Protein AF-A0AAU0L454-F1 (afdb_monomer_lite)

Secondary structure (DSSP, 8-state):
-------------------S---PPP--BSS-----STT-SSTTEEEE-SSS-SHHHHT---SSEEEEEETTTTEEEEE----SSSS-HHHHHHHHTTB-TT-SS-EEEEEEEETTEEEEE---TTGGGG--HHHHHHHHHHHHHTT-EEEEE----

Structure (mmCIF, N/CA/C/O backbone):
data_AF-A0AAU0L454-F1
#
_entry.id   AF-A0AAU0L454-F1
#
loop_
_atom_site.group_PDB
_atom_site.id
_atom_site.type_symbol
_atom_site.label_atom_id
_atom_site.label_alt_id
_atom_site.label_comp_id
_atom_site.label_asym_id
_atom_site.label_entity_id
_atom_site.label_seq_id
_atom_site.pdbx_PDB_ins_code
_atom_site.Cartn_x
_atom_site.Cartn_y
_atom_site.Cartn_z
_atom_site.occupancy
_atom_site.B_iso_or_equiv
_atom_site.auth_seq_id
_atom_site.auth_comp_id
_atom_site.auth_asym_id
_atom_site.auth_atom_id
_atom_site.pdbx_PDB_model_num
ATOM 1 N N . MET A 1 1 ? 1.062 -65.853 -25.143 1.00 35.12 1 MET A N 1
ATOM 2 C CA . MET A 1 1 ? 2.056 -64.849 -25.570 1.00 35.12 1 MET A CA 1
ATOM 3 C C . MET A 1 1 ? 1.274 -63.584 -25.930 1.00 35.12 1 MET A C 1
ATOM 5 O O . MET A 1 1 ? 0.415 -63.717 -26.783 1.00 35.12 1 MET A O 1
ATOM 9 N N . VAL A 1 2 ? 1.430 -62.498 -25.144 1.00 30.23 2 VAL A N 1
ATOM 10 C CA . VAL A 1 2 ? 1.709 -61.082 -25.546 1.00 30.23 2 VAL A CA 1
ATOM 11 C C . VAL A 1 2 ? 0.846 -60.592 -26.758 1.00 30.23 2 VAL A C 1
ATOM 13 O O . VAL A 1 2 ? 0.936 -61.205 -27.807 1.00 30.23 2 VAL A O 1
ATOM 16 N N . GLU A 1 3 ? -0.042 -59.575 -26.751 1.00 27.42 3 GLU A N 1
ATOM 17 C CA . GLU A 1 3 ? -0.045 -58.227 -26.133 1.00 27.42 3 GLU A CA 1
ATOM 18 C C . GLU A 1 3 ? -1.444 -57.580 -26.014 1.00 27.42 3 GLU A C 1
ATOM 20 O O . GLU A 1 3 ? -2.405 -57.929 -26.695 1.00 27.42 3 GLU A O 1
ATOM 25 N N . TYR A 1 4 ? -1.481 -56.579 -25.136 1.00 27.72 4 TYR A N 1
ATOM 26 C CA . TYR A 1 4 ? -2.529 -55.622 -24.782 1.00 27.72 4 TYR A CA 1
ATOM 27 C C . TYR A 1 4 ? -2.378 -54.319 -25.580 1.00 27.72 4 TYR A C 1
ATOM 29 O O . TYR A 1 4 ? -1.246 -53.878 -25.675 1.00 27.72 4 TYR A O 1
ATOM 37 N N . TYR A 1 5 ? -3.477 -53.665 -26.005 1.00 30.39 5 TYR A N 1
ATOM 38 C CA . TYR A 1 5 ? -3.691 -52.195 -25.945 1.00 30.39 5 TYR A CA 1
ATOM 39 C C . TYR A 1 5 ? -5.171 -51.829 -26.215 1.00 30.39 5 TYR A C 1
ATOM 41 O O . TYR A 1 5 ? -5.626 -51.958 -27.350 1.00 30.39 5 TYR A O 1
ATOM 49 N N . PRO A 1 6 ? -5.923 -51.277 -25.245 1.00 39.41 6 PRO A N 1
ATOM 50 C CA . PRO A 1 6 ? -7.075 -50.432 -25.523 1.00 39.41 6 PRO A CA 1
ATOM 51 C C . PRO A 1 6 ? -6.678 -48.948 -25.518 1.00 39.41 6 PRO A C 1
ATOM 53 O O . PRO A 1 6 ? -6.184 -48.398 -24.531 1.00 39.41 6 PRO A O 1
ATOM 56 N N . THR A 1 7 ? -6.928 -48.295 -26.648 1.00 35.03 7 THR A N 1
ATOM 57 C CA . THR A 1 7 ? -6.927 -46.844 -26.850 1.00 35.03 7 THR A CA 1
ATOM 58 C C . THR A 1 7 ? -8.232 -46.234 -26.331 1.00 35.03 7 THR A C 1
ATOM 60 O O . THR A 1 7 ? -9.311 -46.746 -26.609 1.00 35.03 7 THR A O 1
ATOM 63 N N . GLY A 1 8 ? -8.144 -45.075 -25.669 1.00 33.12 8 GLY A N 1
ATOM 64 C CA . GLY A 1 8 ? -9.233 -44.089 -25.712 1.00 33.12 8 GLY A CA 1
ATOM 65 C C . GLY A 1 8 ? -9.878 -43.680 -24.387 1.00 33.12 8 GLY A C 1
ATOM 66 O O . GLY A 1 8 ? -10.998 -44.063 -24.086 1.00 33.12 8 GLY A O 1
ATOM 67 N N . ALA A 1 9 ? -9.189 -42.790 -23.669 1.00 35.09 9 ALA A N 1
ATOM 68 C CA . ALA A 1 9 ? -9.746 -41.641 -22.943 1.00 35.09 9 ALA A CA 1
ATOM 69 C C . ALA A 1 9 ? -10.915 -41.859 -21.953 1.00 35.09 9 ALA A C 1
ATOM 71 O O . ALA A 1 9 ? -12.045 -41.432 -22.184 1.00 35.09 9 ALA A O 1
ATOM 72 N N . ALA A 1 10 ? -10.592 -42.321 -20.741 1.00 36.59 10 ALA A N 1
ATOM 73 C CA . ALA A 1 10 ? -11.358 -41.932 -19.559 1.00 36.59 10 ALA A CA 1
ATOM 74 C C . ALA A 1 10 ? -10.959 -40.501 -19.150 1.00 36.59 10 ALA A C 1
ATOM 76 O O . ALA A 1 10 ? -9.810 -40.245 -18.779 1.00 36.59 10 ALA A O 1
ATOM 77 N N . LYS A 1 11 ? -11.904 -39.553 -19.221 1.00 36.47 11 LYS A N 1
ATOM 78 C CA . LYS A 1 11 ? -11.758 -38.218 -18.621 1.00 36.47 11 LYS A CA 1
ATOM 79 C C . LYS A 1 11 ? -11.501 -38.394 -17.126 1.00 36.47 11 LYS A C 1
ATOM 81 O O . LYS A 1 11 ? -12.389 -38.786 -16.374 1.00 36.47 11 LYS A O 1
ATOM 86 N N . LYS A 1 12 ? -10.268 -38.124 -16.700 1.00 33.81 12 LYS A N 1
ATOM 87 C CA . LYS A 1 12 ? -9.866 -38.189 -15.298 1.00 33.81 12 LYS A CA 1
ATOM 88 C C . LYS A 1 12 ? -10.470 -36.983 -14.578 1.00 33.81 12 LYS A C 1
ATOM 90 O O . LYS A 1 12 ? -9.927 -35.883 -14.638 1.00 33.81 12 LYS A O 1
ATOM 95 N N . THR A 1 13 ? -11.610 -37.186 -13.924 1.00 31.27 13 THR A N 1
ATOM 96 C CA . THR A 1 13 ? -12.116 -36.265 -12.904 1.00 31.27 13 THR A CA 1
ATOM 97 C C . THR A 1 13 ? -11.096 -36.243 -11.776 1.00 31.27 13 THR A C 1
ATOM 99 O O . THR A 1 13 ? -11.019 -37.160 -10.959 1.00 31.27 13 THR A O 1
ATOM 102 N N . LEU A 1 14 ? -10.253 -35.217 -11.777 1.00 29.98 14 LEU A N 1
ATOM 103 C CA . LEU A 1 14 ? -9.262 -34.993 -10.741 1.00 29.98 14 LEU A CA 1
ATOM 104 C C . LEU A 1 14 ? -9.964 -34.320 -9.559 1.00 29.98 14 LEU A C 1
ATOM 106 O O . LEU A 1 14 ? -9.990 -33.099 -9.428 1.00 29.98 14 LEU A O 1
ATOM 110 N N . ILE A 1 15 ? -10.579 -35.142 -8.714 1.00 32.00 15 ILE A N 1
ATOM 111 C CA . ILE A 1 15 ? -10.960 -34.751 -7.359 1.00 32.00 15 ILE A CA 1
ATOM 112 C C . ILE A 1 15 ? -9.677 -34.514 -6.557 1.00 32.00 15 ILE A C 1
ATOM 114 O O . ILE A 1 15 ? -9.127 -35.422 -5.940 1.00 32.00 15 ILE A O 1
ATOM 118 N N . HIS A 1 16 ? -9.168 -33.283 -6.589 1.00 30.77 16 HIS A N 1
ATOM 119 C CA . HIS A 1 16 ? -8.149 -32.854 -5.639 1.00 30.77 16 HIS A CA 1
ATOM 120 C C . HIS A 1 16 ? -8.807 -32.606 -4.283 1.00 30.77 16 HIS A C 1
ATOM 122 O O . HIS A 1 16 ? -9.266 -31.508 -3.973 1.00 30.77 16 HIS A O 1
ATOM 128 N N . ILE A 1 17 ? -8.827 -33.653 -3.465 1.00 37.34 17 ILE A N 1
ATOM 129 C CA . ILE A 1 17 ? -8.884 -33.514 -2.014 1.00 37.34 17 ILE A CA 1
ATOM 130 C C . ILE A 1 17 ? -7.490 -33.026 -1.601 1.00 37.34 17 ILE A C 1
ATOM 132 O O . ILE A 1 17 ? -6.547 -33.812 -1.563 1.00 37.34 17 ILE A O 1
ATOM 136 N N . VAL A 1 18 ? -7.331 -31.721 -1.372 1.00 34.41 18 VAL A N 1
ATOM 137 C CA . VAL A 1 18 ? -6.091 -31.147 -0.824 1.00 34.41 18 VAL A CA 1
ATOM 138 C C . VAL A 1 18 ? -6.291 -30.749 0.635 1.00 34.41 18 VAL A C 1
ATOM 140 O O . VAL A 1 18 ? -7.092 -29.876 0.965 1.00 34.41 18 VAL A O 1
ATOM 143 N N . SER A 1 19 ? -5.540 -31.458 1.476 1.00 31.53 19 SER A N 1
ATOM 144 C CA . SER A 1 19 ? -5.281 -31.277 2.907 1.00 31.53 19 SER A CA 1
ATOM 145 C C . SER A 1 19 ? -4.785 -29.856 3.268 1.00 31.53 19 SER A C 1
ATOM 147 O O . SER A 1 19 ? -4.320 -29.132 2.388 1.00 31.53 19 SER A O 1
ATOM 149 N N . PRO A 1 20 ? -4.848 -29.432 4.550 1.00 39.31 20 PRO A N 1
ATOM 150 C CA . PRO A 1 20 ? -4.824 -28.020 4.967 1.00 39.31 20 PRO A CA 1
ATOM 151 C C . PRO A 1 20 ? -3.444 -27.321 4.988 1.00 39.31 20 PRO A C 1
ATOM 153 O O . PRO A 1 20 ? -3.277 -26.335 5.699 1.00 39.31 20 PRO A O 1
ATOM 156 N N . ASP A 1 21 ? -2.472 -27.751 4.185 1.00 32.88 21 ASP A N 1
ATOM 157 C CA . ASP A 1 21 ? -1.122 -27.165 4.141 1.00 32.88 21 ASP A CA 1
ATOM 158 C C . ASP A 1 21 ? -0.900 -26.452 2.795 1.00 32.88 21 ASP A C 1
ATOM 160 O O . ASP A 1 21 ? -0.260 -26.960 1.873 1.00 32.88 21 ASP A O 1
ATOM 164 N N . ALA A 1 22 ? -1.505 -25.273 2.632 1.00 35.56 22 ALA A N 1
ATOM 165 C CA . ALA A 1 22 ? -1.279 -24.428 1.460 1.00 35.56 22 ALA A CA 1
ATOM 166 C C . ALA A 1 22 ? 0.110 -23.773 1.549 1.00 35.56 22 ALA A C 1
ATOM 168 O O . ALA A 1 22 ? 0.250 -22.582 1.830 1.00 35.56 22 ALA A O 1
ATOM 169 N N . LYS A 1 23 ? 1.158 -24.563 1.317 1.00 46.44 23 LYS A N 1
ATOM 170 C CA . LYS A 1 23 ? 2.504 -24.059 1.056 1.00 46.44 23 LYS A CA 1
ATOM 171 C C . LYS A 1 23 ? 2.459 -23.398 -0.320 1.00 46.44 23 LYS A C 1
ATOM 173 O O . LYS A 1 23 ? 2.337 -24.091 -1.328 1.00 46.44 23 LYS A O 1
ATOM 178 N N . LEU A 1 24 ? 2.456 -22.063 -0.351 1.00 48.53 24 LEU A N 1
ATOM 179 C CA . LEU A 1 24 ? 2.456 -21.291 -1.595 1.00 48.53 24 LEU A CA 1
ATOM 180 C C . LEU A 1 24 ? 3.517 -21.8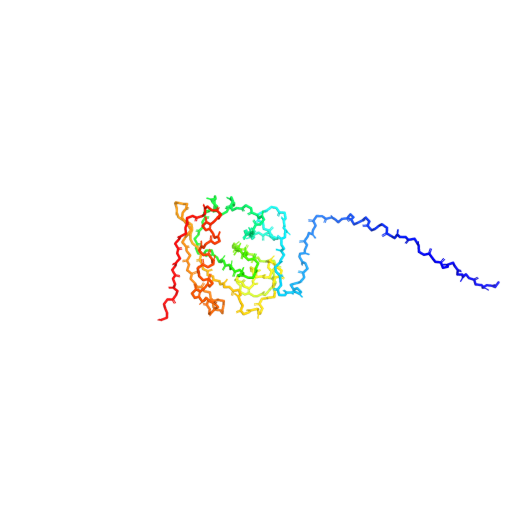50 -2.553 1.00 48.53 24 LEU A C 1
ATOM 182 O O . LEU A 1 24 ? 4.663 -22.072 -2.151 1.00 48.53 24 LEU A O 1
ATOM 186 N N . SER A 1 25 ? 3.143 -22.049 -3.817 1.00 48.88 25 SER A N 1
ATOM 187 C CA . SER A 1 25 ? 4.103 -22.318 -4.887 1.00 48.88 25 SER A CA 1
ATOM 188 C C . SER A 1 25 ? 5.175 -21.224 -4.902 1.00 48.88 25 SER A C 1
ATOM 190 O O . SER A 1 25 ? 4.883 -20.067 -4.589 1.00 48.88 25 SER A O 1
ATOM 192 N N . ALA A 1 26 ? 6.411 -21.572 -5.273 1.00 52.06 26 ALA A N 1
ATOM 193 C CA . ALA A 1 26 ? 7.455 -20.572 -5.487 1.00 52.06 26 ALA A CA 1
ATOM 194 C C . ALA A 1 26 ? 6.936 -19.467 -6.435 1.00 52.06 26 ALA A C 1
ATOM 196 O O . ALA A 1 26 ? 6.191 -19.789 -7.362 1.00 52.06 26 ALA A O 1
ATOM 197 N N . PRO A 1 27 ? 7.293 -18.188 -6.225 1.00 58.47 27 PRO A N 1
ATOM 198 C CA . PRO A 1 27 ? 6.836 -17.084 -7.066 1.00 58.47 27 PRO A CA 1
ATOM 199 C C . PRO A 1 27 ? 7.320 -17.295 -8.506 1.00 58.47 27 PRO A C 1
ATOM 201 O O . PRO A 1 27 ? 8.483 -17.069 -8.831 1.00 58.47 27 PRO A O 1
ATOM 204 N N . THR A 1 28 ? 6.429 -17.779 -9.365 1.00 54.03 28 THR A N 1
ATOM 205 C CA . THR A 1 28 ? 6.746 -18.212 -10.735 1.00 54.03 28 THR A CA 1
ATOM 206 C C . THR A 1 28 ? 6.376 -17.184 -11.803 1.00 54.03 28 THR A C 1
ATOM 208 O O . THR A 1 28 ? 6.608 -17.428 -12.983 1.00 54.03 28 THR A O 1
ATOM 211 N N . SER A 1 29 ? 5.818 -16.029 -11.424 1.00 60.31 29 SER A N 1
ATOM 212 C CA . SER A 1 29 ? 5.314 -15.032 -12.374 1.00 60.31 29 SER A CA 1
ATOM 213 C C . SER A 1 29 ? 5.475 -13.593 -11.892 1.00 60.31 29 SER A C 1
ATOM 215 O O . SER A 1 29 ? 5.547 -13.303 -10.702 1.00 60.31 29 SER A O 1
ATOM 217 N N . GLU A 1 30 ? 5.451 -12.664 -12.844 1.00 68.38 30 GLU A N 1
ATOM 218 C CA . GLU A 1 30 ? 5.381 -11.218 -12.604 1.00 68.38 30 GLU A CA 1
ATOM 219 C C . GLU A 1 30 ? 3.964 -10.742 -12.201 1.00 68.38 30 GLU A C 1
ATOM 221 O O . GLU A 1 30 ? 3.652 -9.556 -12.239 1.00 68.38 30 GLU A O 1
ATOM 226 N N . GLN A 1 31 ? 3.080 -11.680 -11.847 1.00 75.44 31 GLN A N 1
ATOM 227 C CA . GLN A 1 31 ? 1.678 -11.444 -11.511 1.00 75.44 31 GLN A CA 1
ATOM 228 C C . GLN A 1 31 ? 1.393 -11.867 -10.073 1.00 75.44 31 GLN A C 1
ATOM 230 O O . GLN A 1 31 ? 1.837 -12.929 -9.639 1.00 75.44 31 GLN A O 1
ATOM 235 N N . ALA A 1 32 ? 0.610 -11.051 -9.368 1.00 81.31 32 ALA A N 1
ATOM 236 C CA . ALA A 1 32 ? 0.148 -11.358 -8.024 1.00 81.31 32 ALA A CA 1
ATOM 237 C C . ALA A 1 32 ? -0.940 -12.443 -8.019 1.00 81.31 32 ALA A C 1
ATOM 239 O O . ALA A 1 32 ? -1.772 -12.528 -8.930 1.00 81.31 32 ALA A O 1
ATOM 240 N N . ILE A 1 33 ? -0.994 -13.210 -6.931 1.00 82.56 33 ILE A N 1
ATOM 241 C CA . ILE A 1 33 ? -2.135 -14.053 -6.580 1.00 82.56 33 ILE A CA 1
ATOM 242 C C . ILE A 1 33 ? -3.353 -13.143 -6.432 1.00 82.56 33 ILE A C 1
ATOM 244 O O . ILE A 1 33 ? -3.339 -12.192 -5.658 1.00 82.56 33 ILE A O 1
ATOM 248 N N . LYS A 1 34 ? -4.417 -13.420 -7.185 1.00 75.56 34 LYS A N 1
ATOM 249 C CA . LYS A 1 34 ? -5.608 -12.557 -7.190 1.00 75.56 34 LYS A CA 1
ATOM 250 C C . LYS A 1 34 ? -6.577 -12.865 -6.053 1.00 75.56 34 LYS A C 1
ATOM 252 O O . LYS A 1 34 ? -7.277 -11.973 -5.597 1.00 75.56 34 LYS A O 1
ATOM 257 N N . SER A 1 35 ? -6.578 -14.089 -5.534 1.00 80.56 35 SER A N 1
ATOM 258 C CA . SER A 1 35 ? -7.518 -14.483 -4.486 1.00 80.56 35 SER A CA 1
ATOM 259 C C . SER A 1 35 ? -6.853 -15.392 -3.455 1.00 80.56 35 SER A C 1
ATOM 261 O O . SER A 1 35 ? -6.094 -16.297 -3.796 1.00 80.56 35 SER A O 1
ATOM 263 N N . TRP A 1 36 ? -7.170 -15.162 -2.185 1.00 85.88 36 TRP A N 1
ATOM 264 C CA . TRP A 1 36 ? -6.754 -15.969 -1.038 1.00 85.88 36 TRP A CA 1
ATOM 265 C C . TRP A 1 36 ? -7.898 -16.039 -0.025 1.00 85.88 36 TRP A C 1
ATOM 267 O O . TRP A 1 36 ? -8.858 -15.268 -0.092 1.00 85.88 36 TRP A O 1
ATOM 277 N N . LYS A 1 37 ? -7.812 -16.975 0.921 1.00 80.19 37 LYS A N 1
ATOM 278 C CA . LYS A 1 37 ? -8.765 -17.068 2.033 1.00 80.19 37 LYS A CA 1
ATOM 279 C C . LYS A 1 37 ? -8.278 -16.224 3.212 1.00 80.19 37 LYS A C 1
ATOM 281 O O . LYS A 1 37 ? -7.091 -16.200 3.508 1.00 80.19 37 LYS A O 1
ATOM 286 N N . GLY A 1 38 ? -9.206 -15.581 3.920 1.00 84.75 38 GLY A N 1
ATOM 287 C CA . GLY A 1 38 ? -8.888 -14.778 5.103 1.00 84.75 38 GLY A CA 1
ATOM 288 C C . GLY A 1 38 ? -8.188 -13.456 4.771 1.00 84.75 38 GLY A C 1
ATOM 289 O O . GLY A 1 38 ? -8.429 -12.856 3.725 1.00 84.75 38 GLY A O 1
ATOM 290 N N . SER A 1 39 ? -7.345 -12.983 5.690 1.00 87.50 39 SER A N 1
ATOM 291 C CA . SER A 1 39 ? -6.739 -11.646 5.617 1.00 87.50 39 SER A CA 1
ATOM 292 C C . SER A 1 39 ? -5.559 -11.536 4.651 1.00 87.50 39 SER A C 1
ATOM 294 O O . SER A 1 39 ? -5.152 -10.420 4.348 1.00 87.50 39 SER A O 1
ATOM 296 N N . GLY A 1 40 ? -5.002 -12.647 4.168 1.00 90.25 40 GLY A N 1
ATOM 297 C CA . GLY A 1 40 ? -3.822 -12.640 3.309 1.00 90.25 40 GLY A CA 1
ATOM 298 C C . GLY A 1 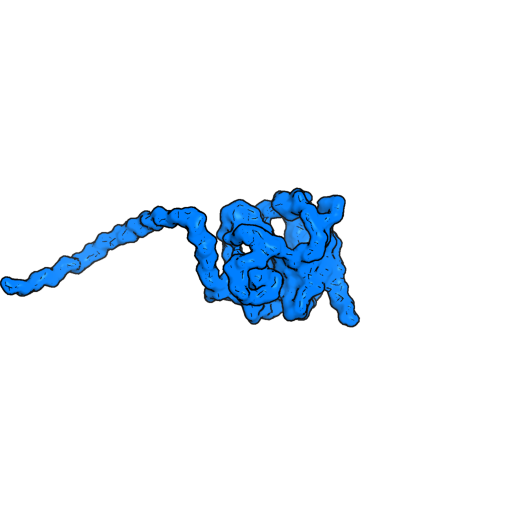40 ? -3.453 -14.030 2.785 1.00 90.25 40 GLY A C 1
ATOM 299 O O . GLY A 1 40 ? -4.025 -15.027 3.225 1.00 90.25 40 GLY A O 1
ATOM 300 N N . PRO A 1 41 ? -2.501 -14.104 1.841 1.00 88.94 41 PRO A N 1
ATOM 301 C CA . PRO A 1 41 ? -2.086 -15.355 1.204 1.00 88.94 41 PRO A CA 1
ATOM 302 C C . PRO A 1 41 ? -1.236 -16.259 2.107 1.00 88.94 41 PRO A C 1
ATOM 304 O O . PRO A 1 41 ? -1.177 -17.461 1.868 1.00 88.94 41 PRO A O 1
ATOM 307 N N . LEU A 1 42 ? -0.586 -15.702 3.135 1.00 90.50 42 LEU A N 1
ATOM 308 C CA . LEU A 1 42 ? 0.282 -16.426 4.064 1.00 90.50 42 LEU A CA 1
ATOM 309 C C . LEU A 1 42 ? 0.089 -15.947 5.505 1.00 90.50 42 LEU A C 1
ATOM 311 O O . LEU A 1 42 ? -0.303 -14.806 5.754 1.00 90.50 42 LEU A O 1
ATOM 315 N N . LEU A 1 43 ? 0.415 -16.820 6.463 1.00 88.69 43 LEU A N 1
ATOM 316 C CA . LEU A 1 43 ? 0.432 -16.475 7.884 1.00 88.69 43 LEU A CA 1
ATOM 317 C C . LEU A 1 43 ? 1.387 -15.303 8.144 1.00 88.69 43 LEU A C 1
ATOM 319 O O . LEU A 1 43 ? 2.505 -15.271 7.632 1.00 88.69 43 LEU A O 1
ATOM 323 N N . GLY A 1 44 ? 0.927 -14.342 8.947 1.00 90.31 44 GLY A N 1
ATOM 324 C CA . GLY A 1 44 ? 1.676 -13.121 9.260 1.00 90.31 44 GLY A CA 1
ATOM 325 C C . GLY A 1 44 ? 1.558 -12.006 8.213 1.00 90.31 44 GLY A C 1
ATOM 326 O O . GLY A 1 44 ? 2.016 -10.892 8.470 1.00 90.31 44 GLY A O 1
ATOM 327 N N . VAL A 1 45 ? 0.894 -12.264 7.078 1.00 93.88 45 VAL A N 1
ATOM 328 C CA . VAL A 1 45 ? 0.645 -11.271 6.025 1.00 93.88 45 VAL A CA 1
ATOM 329 C C . VAL A 1 45 ? -0.829 -10.902 5.979 1.00 93.88 45 VAL A C 1
ATOM 331 O O . VAL A 1 45 ? -1.707 -11.761 5.905 1.00 93.88 45 VAL A O 1
ATOM 334 N N . ILE A 1 46 ? -1.095 -9.601 5.959 1.00 95.38 46 ILE A N 1
ATOM 335 C CA . ILE A 1 46 ? -2.391 -9.052 5.578 1.00 95.38 46 ILE A CA 1
ATOM 336 C C . ILE A 1 46 ? -2.232 -8.443 4.189 1.00 95.38 46 ILE A C 1
ATOM 338 O O . ILE A 1 46 ? -1.336 -7.632 3.967 1.00 95.38 46 ILE A O 1
ATOM 342 N N . ALA A 1 47 ? -3.102 -8.825 3.260 1.00 95.56 47 ALA A N 1
ATOM 343 C CA . ALA A 1 47 ? -3.104 -8.324 1.898 1.00 95.56 47 ALA A CA 1
ATOM 344 C C . ALA A 1 47 ? -4.498 -7.832 1.490 1.00 95.56 47 ALA A C 1
ATOM 346 O O . ALA A 1 47 ? -5.527 -8.466 1.743 1.00 95.56 47 ALA A O 1
ATOM 347 N N . ILE A 1 48 ? -4.520 -6.679 0.832 1.00 95.62 48 ILE A N 1
ATOM 348 C CA . ILE A 1 48 ? -5.709 -5.978 0.368 1.00 95.62 48 ILE A CA 1
ATOM 349 C C . ILE A 1 48 ? -5.553 -5.763 -1.130 1.00 95.62 48 ILE A C 1
ATOM 351 O O . ILE A 1 48 ? -4.637 -5.068 -1.559 1.00 95.62 48 ILE A O 1
ATOM 355 N N . ASN A 1 49 ? -6.460 -6.325 -1.920 1.00 93.56 49 ASN A N 1
ATOM 356 C CA . ASN A 1 49 ? -6.542 -6.102 -3.358 1.00 93.56 49 ASN A CA 1
ATOM 357 C C . ASN A 1 49 ? -7.949 -5.617 -3.735 1.00 93.56 49 ASN A C 1
ATOM 359 O O . ASN A 1 49 ? -8.751 -5.273 -2.863 1.00 93.56 49 ASN A O 1
ATOM 363 N N . LYS A 1 50 ? -8.285 -5.562 -5.027 1.00 90.38 50 LYS A N 1
ATOM 364 C CA . LYS A 1 50 ? -9.620 -5.131 -5.476 1.00 90.38 50 LYS A CA 1
ATOM 365 C C . LYS A 1 50 ? -10.760 -5.966 -4.870 1.00 90.38 50 LYS A C 1
ATOM 367 O O . LYS A 1 50 ? -11.781 -5.389 -4.506 1.00 90.38 50 LYS A O 1
ATOM 372 N N . GLU A 1 51 ? -10.564 -7.266 -4.704 1.00 88.88 51 GLU A N 1
ATOM 373 C CA . GLU A 1 51 ? -11.588 -8.236 -4.299 1.00 88.88 51 GLU A CA 1
ATOM 374 C C . GLU A 1 51 ? -11.701 -8.386 -2.776 1.00 88.88 51 GLU A C 1
ATOM 376 O O . GLU A 1 51 ? -12.760 -8.747 -2.267 1.00 88.88 51 GLU A O 1
ATOM 381 N N . THR A 1 52 ? -10.640 -8.074 -2.027 1.00 90.44 52 THR A N 1
ATOM 382 C CA . THR A 1 52 ? -10.613 -8.287 -0.576 1.00 90.44 52 THR A CA 1
ATOM 383 C C . THR A 1 52 ? -11.006 -7.049 0.237 1.00 90.44 52 THR A C 1
ATOM 385 O O . THR A 1 52 ? -10.902 -5.893 -0.199 1.00 90.44 52 THR A O 1
ATOM 388 N N . SER A 1 53 ? -11.497 -7.299 1.454 1.00 90.69 53 SER A N 1
ATOM 389 C CA . SER A 1 53 ? -11.848 -6.255 2.418 1.00 90.69 53 SER A CA 1
ATOM 390 C C . SER A 1 53 ? -10.609 -5.677 3.104 1.00 90.69 53 SER A C 1
ATOM 392 O O . SER A 1 53 ? -9.655 -6.388 3.405 1.00 90.69 53 SER A O 1
ATOM 394 N N . ALA A 1 54 ? -10.669 -4.390 3.448 1.00 94.19 54 ALA A N 1
ATOM 395 C CA . ALA A 1 54 ? -9.657 -3.715 4.256 1.00 94.19 54 ALA A CA 1
ATOM 396 C C . ALA A 1 54 ? -9.936 -3.758 5.773 1.00 94.19 54 ALA A C 1
ATOM 398 O O . ALA A 1 54 ? -9.263 -3.071 6.541 1.00 94.19 54 ALA A O 1
ATOM 399 N N . SER A 1 55 ? -10.918 -4.546 6.232 1.00 93.06 55 SER A N 1
ATOM 400 C CA . SER A 1 55 ? -11.291 -4.630 7.656 1.00 93.06 55 SER A CA 1
ATOM 401 C C . SER A 1 55 ? -10.119 -4.994 8.572 1.00 93.06 55 SER A C 1
ATOM 403 O O . SER A 1 55 ? -10.027 -4.457 9.672 1.00 93.06 55 SER A O 1
ATOM 405 N N . ALA A 1 56 ? -9.206 -5.861 8.123 1.00 93.19 56 ALA A N 1
ATOM 406 C CA . ALA A 1 56 ? -8.029 -6.234 8.904 1.00 93.19 56 ALA A CA 1
ATOM 407 C C . ALA A 1 56 ? -7.111 -5.027 9.168 1.00 93.19 56 ALA A C 1
ATOM 409 O O . ALA A 1 56 ? -6.686 -4.831 10.298 1.00 93.19 56 ALA A O 1
ATOM 410 N N . LEU A 1 57 ? -6.884 -4.169 8.165 1.00 94.75 57 LEU A N 1
ATOM 411 C CA . LEU A 1 57 ? -6.100 -2.938 8.321 1.00 94.75 57 LEU A CA 1
ATOM 412 C C . LEU A 1 57 ? -6.818 -1.892 9.184 1.00 94.75 57 LEU A C 1
ATOM 414 O O . LEU A 1 57 ? -6.175 -1.217 9.979 1.00 94.75 57 LEU A O 1
ATOM 418 N N . LYS A 1 58 ? -8.149 -1.779 9.083 1.00 92.75 58 LYS A N 1
ATOM 419 C CA . LYS A 1 58 ? -8.934 -0.830 9.899 1.00 92.75 58 LYS A CA 1
ATOM 420 C C . LYS A 1 58 ? -8.847 -1.112 11.401 1.00 92.75 58 LYS A C 1
ATOM 422 O O . LYS A 1 58 ? -8.907 -0.178 12.190 1.00 92.75 58 LYS A O 1
ATOM 427 N N . ASN A 1 59 ? -8.705 -2.383 11.775 1.00 91.31 59 ASN A N 1
ATOM 428 C CA . ASN A 1 59 ? -8.562 -2.820 13.166 1.00 91.31 59 ASN A CA 1
ATOM 429 C C . ASN A 1 59 ? -7.099 -3.057 13.566 1.00 91.31 59 ASN A C 1
ATOM 431 O O . ASN A 1 59 ? -6.823 -3.513 14.674 1.00 91.31 59 ASN A O 1
ATOM 435 N N . TYR A 1 60 ? -6.158 -2.794 12.66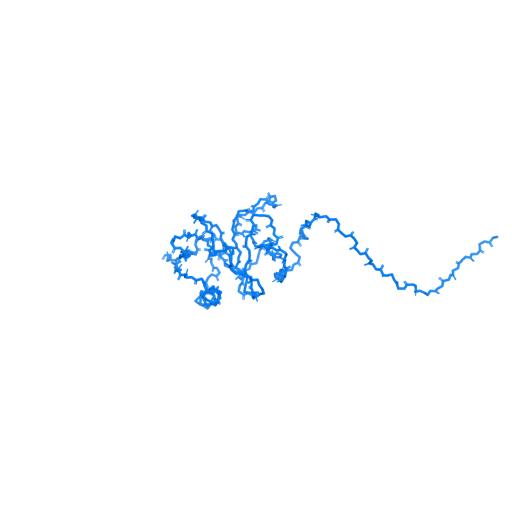0 1.00 92.25 60 TYR A N 1
ATOM 436 C CA . TYR A 1 60 ? -4.755 -3.057 12.903 1.00 92.25 60 TYR A CA 1
ATOM 437 C C . TYR A 1 60 ? -4.155 -1.996 13.823 1.00 92.25 60 TYR A C 1
ATOM 439 O O . TYR A 1 60 ? -4.404 -0.801 13.665 1.00 92.25 60 TYR A O 1
ATOM 447 N N . ASN A 1 61 ? -3.308 -2.430 14.752 1.00 89.75 61 ASN A N 1
ATOM 448 C CA . ASN A 1 61 ? -2.509 -1.544 15.583 1.00 89.75 61 ASN A CA 1
ATOM 449 C C . ASN A 1 61 ? -1.052 -1.999 15.508 1.00 89.75 61 ASN A C 1
ATOM 451 O O . ASN A 1 61 ? -0.731 -3.130 15.869 1.00 89.75 61 ASN A O 1
ATOM 455 N N . GLY A 1 62 ? -0.172 -1.134 15.014 1.00 87.56 62 GLY A N 1
ATOM 456 C CA . GLY A 1 62 ? 1.233 -1.472 14.823 1.00 87.56 62 GLY A CA 1
ATOM 457 C C . GLY A 1 62 ? 2.069 -0.257 14.453 1.00 87.56 62 GLY A C 1
ATOM 458 O O . GLY A 1 62 ? 1.552 0.750 13.961 1.00 87.56 62 GLY A O 1
ATOM 459 N N . LYS A 1 63 ? 3.372 -0.347 14.722 1.00 92.56 63 LYS A N 1
ATOM 460 C CA . LYS A 1 63 ? 4.352 0.709 14.453 1.00 92.56 63 LYS A CA 1
ATOM 461 C C . LYS A 1 63 ? 5.564 0.115 13.745 1.00 92.56 63 LYS A C 1
ATOM 463 O O . LYS A 1 63 ? 6.027 -0.941 14.160 1.00 92.56 63 LYS A O 1
ATOM 468 N N . GLY A 1 64 ? 6.072 0.805 12.725 1.00 91.88 64 GLY A N 1
ATOM 469 C CA . GLY A 1 64 ? 7.254 0.364 11.977 1.00 91.88 64 GLY A CA 1
ATOM 470 C C . GLY A 1 64 ? 7.013 -0.929 11.200 1.00 91.88 64 GLY A C 1
ATOM 471 O O . GLY A 1 64 ? 7.896 -1.771 11.117 1.00 91.88 64 GLY A O 1
ATOM 472 N N . VAL A 1 65 ? 5.792 -1.119 10.701 1.00 95.81 65 VAL A N 1
ATOM 473 C CA . VAL A 1 65 ? 5.400 -2.341 9.998 1.00 95.81 65 VAL A CA 1
ATOM 474 C C . VAL A 1 65 ? 5.761 -2.205 8.533 1.00 95.81 65 VAL A C 1
ATOM 476 O O . VAL A 1 65 ? 5.374 -1.235 7.885 1.00 95.81 65 VAL A O 1
ATOM 479 N N . GLU A 1 66 ? 6.482 -3.186 8.016 1.00 96.81 66 GLU A N 1
ATOM 480 C CA . GLU A 1 66 ? 6.889 -3.236 6.617 1.00 96.81 66 GLU A CA 1
ATOM 481 C C . GLU A 1 66 ? 5.659 -3.461 5.727 1.00 96.81 66 GLU A C 1
ATOM 483 O O . GLU A 1 66 ? 4.780 -4.274 6.045 1.00 96.81 66 GLU A O 1
ATOM 488 N N . PHE A 1 67 ? 5.591 -2.745 4.604 1.00 97.88 67 PHE A N 1
ATOM 489 C CA . PHE A 1 67 ? 4.555 -2.941 3.594 1.00 97.88 67 PHE A CA 1
ATOM 490 C C . PHE A 1 67 ? 5.127 -2.897 2.180 1.00 97.88 67 PHE A C 1
ATOM 492 O O . PHE A 1 67 ? 6.147 -2.257 1.919 1.00 97.88 67 PHE A O 1
ATOM 499 N N . ILE A 1 68 ? 4.412 -3.525 1.253 1.00 97.88 68 ILE A N 1
ATOM 500 C CA . ILE A 1 68 ? 4.595 -3.378 -0.188 1.00 97.88 68 ILE A CA 1
ATOM 501 C C . ILE A 1 68 ? 3.280 -2.978 -0.857 1.00 97.88 68 ILE A C 1
ATOM 503 O O . ILE A 1 68 ? 2.188 -3.254 -0.348 1.00 97.88 68 ILE A O 1
ATOM 507 N N . PHE A 1 69 ? 3.386 -2.330 -2.011 1.00 97.88 69 PHE A N 1
ATOM 508 C CA . PHE A 1 69 ? 2.272 -2.100 -2.920 1.00 97.88 69 PHE A CA 1
ATOM 509 C C . PHE A 1 69 ? 2.679 -2.496 -4.338 1.00 97.88 69 PHE A C 1
ATOM 511 O O . PHE A 1 69 ? 3.651 -1.975 -4.886 1.00 97.88 69 PHE A O 1
ATOM 518 N N . ASP A 1 70 ? 1.931 -3.425 -4.927 1.00 96.38 70 ASP A N 1
ATOM 519 C CA . ASP A 1 70 ? 2.051 -3.772 -6.338 1.00 96.38 70 ASP A CA 1
ATOM 520 C C . ASP A 1 70 ? 1.061 -2.935 -7.173 1.00 96.38 70 ASP A C 1
ATOM 522 O O . ASP A 1 70 ? -0.153 -3.192 -7.117 1.00 96.38 70 ASP A O 1
ATOM 526 N N . PRO A 1 71 ? 1.543 -1.969 -7.980 1.00 94.50 71 PRO A N 1
ATOM 527 C CA . PRO A 1 71 ? 0.680 -1.159 -8.832 1.00 94.50 71 PRO A CA 1
ATOM 528 C C . PRO A 1 71 ? 0.059 -1.955 -9.989 1.00 94.50 71 PRO A C 1
ATOM 530 O O . PRO A 1 71 ? -0.980 -1.541 -10.506 1.00 94.50 71 PRO A O 1
ATOM 533 N N . LYS A 1 72 ? 0.620 -3.103 -10.399 1.00 92.75 72 LYS A N 1
ATOM 534 C CA . LYS A 1 72 ? 0.052 -3.886 -11.511 1.00 92.75 72 LYS A CA 1
ATOM 535 C C . LYS A 1 72 ? -1.252 -4.575 -11.112 1.00 92.75 72 LYS A C 1
ATOM 537 O O . LYS A 1 72 ? -2.205 -4.588 -11.891 1.00 92.75 72 LYS A O 1
ATOM 542 N N . SER A 1 73 ? -1.318 -5.130 -9.902 1.00 91.12 73 SER A N 1
ATOM 543 C CA . SER A 1 73 ? -2.520 -5.805 -9.388 1.00 91.12 73 SER A CA 1
ATOM 544 C C . SER A 1 73 ? -3.363 -4.967 -8.421 1.00 91.12 73 SER A C 1
ATOM 546 O O . SER A 1 73 ? -4.446 -5.412 -8.038 1.00 91.12 73 SER A O 1
ATOM 548 N N . ASN A 1 74 ? -2.916 -3.760 -8.050 1.00 94.19 74 ASN A N 1
ATOM 549 C CA . ASN A 1 74 ? -3.478 -2.982 -6.939 1.00 94.19 74 ASN A CA 1
ATOM 550 C C . ASN A 1 74 ? -3.534 -3.807 -5.648 1.00 94.19 74 ASN A C 1
ATOM 552 O O . ASN A 1 74 ? -4.587 -3.916 -5.019 1.00 94.19 74 ASN A O 1
ATOM 556 N N . THR A 1 75 ? -2.406 -4.413 -5.278 1.00 96.06 75 THR A N 1
ATOM 557 C CA . THR A 1 75 ? -2.307 -5.222 -4.060 1.00 96.06 75 THR A CA 1
ATOM 558 C C . THR A 1 75 ? -1.410 -4.532 -3.048 1.00 96.06 75 THR A C 1
ATOM 560 O O . THR A 1 75 ? -0.219 -4.352 -3.281 1.00 96.06 75 THR A O 1
ATOM 563 N N . PHE A 1 76 ? -1.983 -4.166 -1.907 1.00 97.50 76 PHE A N 1
ATOM 564 C CA . PHE A 1 76 ? -1.264 -3.687 -0.733 1.00 97.50 76 PHE A CA 1
ATOM 565 C C . PHE A 1 76 ? -1.075 -4.844 0.242 1.00 97.50 76 PHE A C 1
ATOM 567 O O . PHE A 1 76 ? -2.067 -5.429 0.671 1.00 97.50 76 PHE A O 1
ATOM 574 N N . ALA A 1 77 ? 0.161 -5.170 0.610 1.00 97.12 77 ALA A N 1
ATOM 575 C CA . ALA A 1 77 ? 0.443 -6.233 1.570 1.00 97.12 77 ALA A CA 1
ATOM 576 C C . ALA A 1 77 ? 1.398 -5.754 2.657 1.00 97.12 77 ALA A C 1
ATOM 578 O O . ALA A 1 77 ? 2.341 -5.018 2.386 1.00 97.12 77 ALA A O 1
ATOM 579 N N . PHE A 1 78 ? 1.153 -6.174 3.891 1.00 97.44 78 PHE A N 1
ATOM 580 C CA . PHE A 1 78 ? 1.927 -5.753 5.050 1.00 97.44 78 PHE A CA 1
ATOM 581 C C . PHE A 1 78 ? 1.945 -6.833 6.122 1.00 97.44 78 PHE A C 1
ATOM 583 O O . PHE A 1 78 ? 1.116 -7.747 6.129 1.00 97.44 78 PHE A O 1
ATOM 590 N N . GLY A 1 79 ? 2.867 -6.683 7.066 1.00 94.56 79 GLY A N 1
ATOM 591 C CA . GLY A 1 79 ? 2.962 -7.544 8.235 1.00 94.56 79 GLY A CA 1
ATOM 592 C C . GLY A 1 79 ? 4.369 -8.078 8.431 1.00 94.56 79 GLY A C 1
ATOM 593 O O . GLY A 1 79 ? 5.343 -7.512 7.939 1.00 94.56 79 GLY A O 1
ATOM 594 N N . ASN A 1 80 ? 4.463 -9.167 9.184 1.00 89.62 80 ASN A N 1
ATOM 595 C CA . ASN A 1 80 ? 5.723 -9.831 9.468 1.00 89.62 80 ASN A CA 1
ATOM 596 C C . ASN A 1 80 ? 5.608 -11.283 9.019 1.00 89.62 80 ASN A C 1
ATOM 598 O O . ASN A 1 80 ? 4.773 -12.037 9.518 1.00 89.62 80 ASN A O 1
ATOM 602 N N . ILE A 1 81 ? 6.444 -11.651 8.058 1.00 84.62 81 ILE A N 1
ATOM 603 C CA . ILE A 1 81 ? 6.501 -12.983 7.485 1.00 84.62 81 ILE A CA 1
ATOM 604 C C . ILE A 1 81 ? 7.906 -13.548 7.675 1.00 84.62 81 ILE A C 1
ATOM 606 O O . ILE A 1 81 ? 8.907 -12.857 7.513 1.00 84.62 81 ILE A O 1
ATOM 610 N N . SER A 1 82 ? 7.966 -14.829 8.026 1.00 79.50 82 SER A N 1
ATOM 611 C CA . SER A 1 82 ? 9.209 -15.606 8.113 1.00 79.50 82 SER A CA 1
ATOM 612 C C . SER A 1 82 ? 9.060 -16.970 7.432 1.00 79.50 82 SER A C 1
ATOM 614 O O . SER A 1 82 ? 9.685 -17.952 7.819 1.00 79.50 82 SER A O 1
ATOM 616 N N . ALA A 1 83 ? 8.184 -17.050 6.425 1.00 78.25 83 ALA A N 1
ATOM 617 C CA . ALA A 1 83 ? 7.933 -18.281 5.676 1.00 78.25 83 ALA A CA 1
ATOM 618 C C . ALA A 1 83 ? 9.044 -18.590 4.655 1.00 78.25 83 ALA A C 1
ATOM 620 O O . ALA A 1 83 ? 9.185 -19.735 4.222 1.00 78.25 83 ALA A O 1
ATOM 621 N N . PHE A 1 84 ? 9.835 -17.585 4.266 1.00 81.38 84 PHE A N 1
ATOM 622 C CA . PHE A 1 84 ? 10.912 -17.723 3.290 1.00 81.38 84 PHE A CA 1
ATOM 623 C C . PHE A 1 84 ? 12.275 -17.711 3.992 1.00 81.38 84 PHE A C 1
ATOM 625 O O . PHE A 1 84 ? 12.523 -16.902 4.879 1.00 81.38 84 PHE A O 1
ATOM 632 N N . LYS A 1 85 ? 13.190 -18.596 3.570 1.00 77.44 85 LYS A N 1
ATOM 633 C CA . LYS A 1 85 ? 14.529 -18.732 4.181 1.00 77.44 85 LYS A CA 1
ATOM 634 C C . LYS A 1 85 ? 15.447 -17.522 3.952 1.00 77.44 85 LYS A C 1
ATOM 636 O O . LYS A 1 85 ? 16.426 -17.365 4.672 1.00 77.44 85 LYS A O 1
ATOM 641 N N . HIS A 1 86 ? 15.167 -16.701 2.937 1.00 81.25 86 HIS A N 1
ATOM 642 C CA . HIS A 1 86 ? 16.026 -15.595 2.514 1.00 81.25 86 HIS A CA 1
ATOM 643 C C . HIS A 1 86 ? 15.209 -14.389 2.038 1.00 81.25 86 HIS A C 1
ATOM 645 O O . HIS A 1 86 ? 14.131 -14.548 1.461 1.00 81.25 86 HIS A O 1
ATOM 651 N N . GLY A 1 87 ? 15.808 -13.205 2.164 1.00 84.75 87 GLY A N 1
ATOM 652 C CA . GLY A 1 87 ? 15.300 -11.938 1.640 1.00 84.75 87 GLY A CA 1
ATOM 653 C C . GLY A 1 87 ? 14.926 -10.939 2.732 1.00 84.75 87 GLY A C 1
ATOM 654 O O . GLY A 1 87 ? 14.643 -11.320 3.872 1.00 84.75 87 GLY A O 1
ATOM 655 N N . SER A 1 88 ? 14.928 -9.659 2.371 1.00 91.25 88 SER A N 1
ATOM 656 C CA . SER A 1 88 ? 14.456 -8.578 3.233 1.00 91.25 88 SER A CA 1
ATOM 657 C C . SER A 1 88 ? 12.962 -8.739 3.555 1.00 91.25 88 SER A C 1
ATOM 659 O O . SER A 1 88 ? 12.246 -9.439 2.830 1.00 91.25 88 SER A O 1
ATOM 661 N N . PRO A 1 89 ? 12.450 -8.081 4.609 1.00 93.00 89 PRO A N 1
ATOM 662 C CA . PRO A 1 89 ? 11.023 -8.105 4.919 1.00 93.00 89 PRO A CA 1
ATOM 663 C C . PRO A 1 89 ? 10.134 -7.741 3.721 1.00 93.00 89 PRO A C 1
ATOM 665 O O . PRO A 1 89 ? 9.171 -8.452 3.432 1.00 93.00 89 PRO A O 1
ATOM 668 N N . HIS A 1 90 ? 10.496 -6.705 2.953 1.00 95.00 90 HIS A N 1
ATOM 669 C CA . HIS A 1 90 ? 9.772 -6.351 1.728 1.00 95.00 90 HIS A CA 1
ATOM 670 C C . HIS A 1 90 ? 9.818 -7.465 0.683 1.00 95.00 90 HIS A C 1
ATOM 672 O O . HIS A 1 90 ? 8.783 -7.798 0.114 1.00 95.00 90 HIS A O 1
ATOM 678 N N . GLU A 1 91 ? 10.979 -8.081 0.441 1.00 93.88 91 GLU A N 1
ATOM 679 C CA . GLU A 1 91 ? 11.090 -9.179 -0.531 1.00 93.88 91 GLU A CA 1
ATOM 680 C C . GLU A 1 91 ? 10.224 -10.374 -0.133 1.00 93.88 91 GLU A C 1
ATOM 682 O O . GLU A 1 91 ? 9.642 -11.037 -0.989 1.00 93.88 91 GLU A O 1
ATOM 687 N N . GLN A 1 92 ? 10.121 -10.667 1.160 1.00 93.44 92 GLN A N 1
ATOM 688 C CA . GLN A 1 92 ? 9.251 -11.733 1.645 1.00 93.44 92 GLN A CA 1
ATOM 689 C C . GLN A 1 92 ? 7.768 -11.380 1.475 1.00 93.44 92 GLN A C 1
ATOM 691 O O . GLN A 1 92 ? 6.983 -12.248 1.093 1.00 93.44 92 GLN A O 1
ATOM 696 N N . LEU A 1 93 ? 7.381 -10.115 1.664 1.00 94.88 93 LEU A N 1
ATOM 697 C CA . LEU A 1 93 ? 6.021 -9.652 1.368 1.00 94.88 93 LEU A CA 1
ATOM 698 C C . LEU A 1 93 ? 5.692 -9.759 -0.128 1.00 94.88 93 LEU A C 1
ATOM 700 O O . LEU A 1 93 ? 4.623 -10.257 -0.475 1.00 94.88 93 LEU A O 1
ATOM 704 N N . VAL A 1 94 ? 6.613 -9.384 -1.019 1.00 94.06 94 VAL A N 1
ATOM 705 C CA . VAL A 1 94 ? 6.439 -9.550 -2.474 1.00 94.06 94 VAL A CA 1
ATOM 706 C C . VAL A 1 94 ? 6.227 -11.020 -2.845 1.00 94.06 94 VAL A C 1
ATOM 708 O O . VAL A 1 94 ? 5.282 -11.355 -3.561 1.00 94.06 94 VAL A O 1
ATOM 711 N N . GLN A 1 95 ? 7.057 -11.916 -2.308 1.00 92.75 95 GLN A N 1
ATOM 712 C CA . GLN A 1 95 ? 6.910 -13.354 -2.548 1.00 92.75 95 GLN A CA 1
ATOM 713 C C . GLN A 1 95 ? 5.602 -13.902 -1.973 1.00 92.75 95 GLN A C 1
ATOM 715 O O . GLN A 1 95 ? 4.999 -14.791 -2.570 1.00 92.75 95 GLN A O 1
ATOM 720 N N . SER A 1 96 ? 5.132 -13.359 -0.846 1.00 91.88 96 SER A N 1
ATOM 721 C CA . SER A 1 96 ? 3.889 -13.805 -0.212 1.00 91.88 96 SER A CA 1
ATOM 722 C C . SER A 1 96 ? 2.661 -13.595 -1.091 1.00 91.88 96 SER A C 1
ATOM 724 O O . SER A 1 96 ? 1.731 -14.390 -1.028 1.00 91.88 96 SER A O 1
ATOM 726 N N . ILE A 1 97 ? 2.671 -12.572 -1.950 1.00 90.81 97 ILE A N 1
ATOM 727 C CA . ILE A 1 97 ? 1.603 -12.326 -2.923 1.00 90.81 97 ILE A CA 1
ATOM 728 C C . ILE A 1 97 ? 1.883 -12.994 -4.277 1.00 90.81 97 ILE A C 1
ATOM 730 O O . ILE A 1 97 ? 1.179 -12.725 -5.243 1.00 90.81 97 ILE A O 1
ATOM 734 N N . GLY A 1 98 ? 2.885 -13.877 -4.362 1.00 89.62 98 GLY 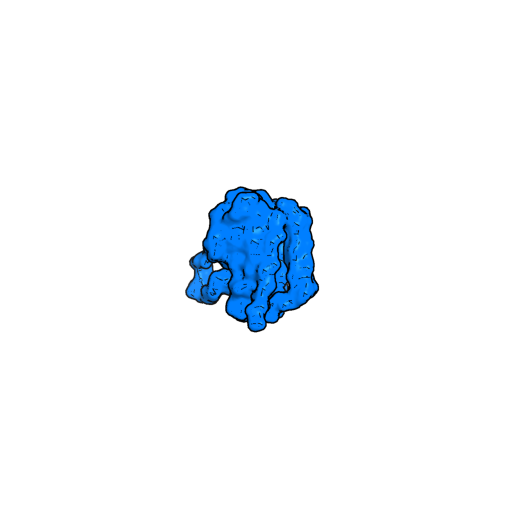A N 1
ATOM 735 C CA . GLY A 1 98 ? 3.205 -14.672 -5.551 1.00 89.62 98 GLY A CA 1
ATOM 736 C C . GLY A 1 98 ? 4.028 -13.956 -6.624 1.00 89.62 98 GLY A C 1
ATOM 737 O O . GLY A 1 98 ? 4.171 -14.491 -7.722 1.00 89.62 98 GLY A O 1
ATOM 738 N N . ILE A 1 99 ? 4.586 -12.779 -6.325 1.00 90.75 99 ILE A N 1
ATOM 739 C CA . ILE A 1 99 ? 5.416 -12.014 -7.264 1.00 90.75 99 ILE A CA 1
ATOM 740 C C . ILE A 1 99 ? 6.897 -12.366 -7.068 1.00 90.75 99 ILE A C 1
ATOM 742 O O . ILE A 1 99 ? 7.364 -12.614 -5.953 1.00 90.75 99 ILE A O 1
ATOM 746 N N . ASN A 1 100 ? 7.674 -12.353 -8.154 1.00 88.38 100 ASN A N 1
ATOM 747 C CA . ASN A 1 100 ? 9.131 -12.463 -8.077 1.00 88.38 100 ASN A CA 1
ATOM 748 C C . ASN A 1 100 ? 9.742 -11.278 -7.294 1.00 88.38 100 ASN A C 1
ATOM 750 O O . ASN A 1 100 ? 9.529 -10.112 -7.635 1.00 88.38 100 ASN A O 1
ATOM 754 N N . ARG A 1 101 ? 10.547 -11.565 -6.261 1.00 88.4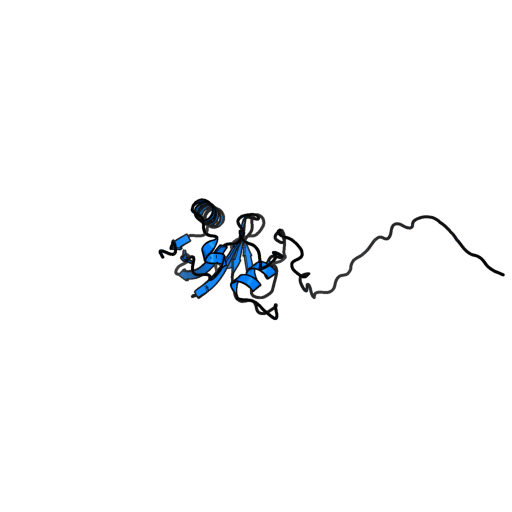4 101 ARG A N 1
ATOM 755 C CA . ARG A 1 101 ? 11.209 -10.539 -5.434 1.00 88.44 101 ARG A CA 1
ATOM 756 C C . ARG A 1 101 ? 12.137 -9.602 -6.215 1.00 88.44 101 ARG A C 1
ATOM 758 O O . ARG A 1 101 ? 12.290 -8.454 -5.821 1.00 88.44 101 ARG A O 1
ATOM 765 N N . SER A 1 102 ? 12.701 -10.029 -7.342 1.00 88.19 102 SER A N 1
ATOM 766 C CA . SER A 1 102 ? 13.614 -9.211 -8.158 1.00 88.19 102 SER A CA 1
ATOM 767 C C . SER A 1 102 ? 12.903 -8.247 -9.118 1.00 88.19 102 SER A C 1
ATOM 769 O O . SER A 1 102 ? 13.519 -7.748 -10.056 1.00 88.19 102 SER A O 1
ATOM 771 N N . ASN A 1 103 ? 11.608 -7.992 -8.922 1.00 90.94 103 ASN A N 1
ATOM 772 C CA . ASN A 1 103 ? 10.855 -7.082 -9.776 1.00 90.94 103 ASN A CA 1
ATOM 773 C C . ASN A 1 103 ? 11.213 -5.598 -9.552 1.00 90.94 103 ASN A C 1
ATOM 775 O O . ASN A 1 103 ? 11.699 -5.207 -8.490 1.00 90.94 103 ASN A O 1
ATOM 779 N N . ASN A 1 104 ? 10.922 -4.770 -10.555 1.00 92.12 104 ASN A N 1
ATOM 780 C CA . ASN A 1 104 ? 11.264 -3.344 -10.599 1.00 92.12 104 ASN A CA 1
ATOM 781 C C . ASN A 1 104 ? 10.048 -2.397 -10.562 1.00 92.12 104 ASN A C 1
ATOM 783 O O . ASN A 1 104 ? 10.202 -1.208 -10.818 1.00 92.12 104 ASN A O 1
ATOM 787 N N . PHE A 1 105 ? 8.845 -2.905 -10.282 1.00 93.56 105 PHE A N 1
ATOM 788 C CA . PHE A 1 105 ? 7.609 -2.106 -10.289 1.00 93.56 105 PHE A CA 1
ATOM 789 C C . PHE A 1 105 ? 6.922 -2.048 -8.926 1.00 93.56 105 PHE A C 1
ATOM 791 O O . PHE A 1 105 ? 6.173 -1.113 -8.658 1.00 93.56 105 PHE A O 1
ATOM 798 N N . THR A 1 106 ? 7.154 -3.035 -8.061 1.00 96.31 106 THR A N 1
ATOM 799 C CA . THR A 1 106 ? 6.609 -3.041 -6.704 1.00 96.31 106 THR A CA 1
ATOM 800 C C . THR A 1 106 ? 7.302 -1.962 -5.890 1.00 96.31 106 THR A C 1
ATOM 802 O O . THR A 1 106 ? 8.526 -1.829 -5.941 1.00 96.31 106 THR A O 1
ATOM 805 N N . VAL A 1 107 ? 6.526 -1.218 -5.117 1.00 97.25 107 VAL A N 1
ATOM 806 C CA . VAL A 1 107 ? 7.043 -0.222 -4.181 1.00 97.25 107 VAL A CA 1
ATOM 807 C C . VAL A 1 107 ? 6.923 -0.730 -2.753 1.00 97.25 107 VAL A C 1
ATOM 809 O O . VAL A 1 107 ? 6.105 -1.605 -2.462 1.00 97.25 107 VAL A O 1
ATOM 812 N N . GLY A 1 108 ? 7.743 -0.194 -1.858 1.00 97.06 108 GLY A N 1
ATOM 813 C CA . GLY A 1 108 ? 7.762 -0.593 -0.457 1.00 97.06 108 GLY A CA 1
ATOM 814 C C . GLY A 1 108 ? 7.845 0.596 0.481 1.00 97.06 108 GLY A C 1
ATOM 815 O O . GLY A 1 108 ? 8.133 1.726 0.076 1.00 97.06 108 GLY A O 1
ATOM 816 N N . GLY A 1 109 ? 7.627 0.327 1.757 1.00 97.06 109 GLY A N 1
ATOM 817 C CA . GLY A 1 109 ? 7.795 1.326 2.792 1.00 97.06 109 GLY A CA 1
ATOM 818 C C . GLY A 1 109 ? 7.550 0.773 4.181 1.00 97.06 109 GLY A C 1
ATOM 819 O O . GLY A 1 109 ? 7.429 -0.441 4.378 1.00 97.06 109 GLY A O 1
ATOM 820 N N . THR A 1 110 ? 7.428 1.691 5.132 1.00 96.75 110 THR A N 1
ATOM 821 C CA . THR A 1 110 ? 7.022 1.381 6.503 1.00 96.75 110 THR A CA 1
ATOM 822 C C . THR A 1 110 ? 5.733 2.098 6.845 1.00 96.75 110 THR A C 1
ATOM 824 O O . THR A 1 110 ? 5.441 3.178 6.322 1.00 96.75 110 THR A O 1
ATOM 827 N N . MET A 1 111 ? 4.947 1.503 7.734 1.00 96.44 111 MET A N 1
ATOM 828 C CA . MET A 1 111 ? 3.714 2.098 8.208 1.00 96.44 111 MET A CA 1
ATOM 829 C C . MET A 1 111 ? 3.574 2.075 9.725 1.00 96.44 111 MET A C 1
ATOM 831 O O . MET A 1 111 ? 4.074 1.199 10.437 1.00 96.44 111 MET A O 1
ATOM 835 N N . VAL A 1 112 ? 2.834 3.057 10.214 1.00 96.12 112 VAL A N 1
ATOM 836 C CA . VAL A 1 112 ? 2.359 3.176 11.585 1.00 96.12 112 VAL A CA 1
ATOM 837 C C . VAL A 1 112 ? 0.858 3.401 11.514 1.00 96.12 112 VAL A C 1
ATOM 839 O O . VAL A 1 112 ? 0.400 4.249 10.753 1.00 96.12 112 VAL A O 1
ATOM 842 N N . VAL A 1 113 ? 0.086 2.680 12.320 1.00 94.31 113 VAL A N 1
ATOM 843 C CA . VAL A 1 113 ? -1.344 2.962 12.477 1.00 94.31 113 VAL A CA 1
ATOM 844 C C . VAL A 1 113 ? -1.556 3.669 13.807 1.00 94.31 113 VAL A C 1
ATOM 846 O O . VAL A 1 113 ? -1.189 3.149 14.861 1.00 94.31 113 VAL A O 1
ATOM 849 N N . LYS A 1 114 ? -2.120 4.878 13.765 1.00 89.94 114 LYS A N 1
ATOM 850 C CA . LYS A 1 114 ? -2.407 5.690 14.953 1.00 89.94 114 LYS A CA 1
ATOM 851 C C . LYS A 1 114 ? -3.797 6.299 14.827 1.00 89.94 114 LYS A C 1
ATOM 853 O O . LYS A 1 114 ? -4.088 6.987 13.856 1.00 89.94 114 LYS A O 1
ATOM 858 N N . ASN A 1 115 ? -4.660 6.056 15.814 1.00 87.81 115 ASN A N 1
ATOM 859 C CA . ASN A 1 115 ? -6.028 6.595 15.866 1.00 87.81 115 ASN A CA 1
ATOM 860 C C . ASN A 1 115 ? -6.850 6.326 14.584 1.00 87.81 115 ASN A C 1
ATOM 862 O O . ASN A 1 115 ? -7.567 7.200 14.098 1.00 87.81 115 ASN A O 1
ATOM 866 N N . GLY A 1 116 ? -6.712 5.130 13.999 1.00 85.94 116 GLY A N 1
ATOM 867 C CA . GLY A 1 116 ? -7.407 4.746 12.762 1.00 85.94 116 GLY A CA 1
ATOM 868 C C . GLY A 1 116 ? -6.895 5.436 11.490 1.00 85.94 116 GLY A C 1
ATOM 869 O O . GLY A 1 116 ? -7.525 5.315 10.439 1.00 85.94 116 GLY A O 1
ATOM 870 N N . VAL A 1 117 ? -5.773 6.157 11.573 1.00 93.81 117 VAL A N 1
ATOM 871 C CA . VAL A 1 117 ? -5.049 6.716 10.428 1.00 93.81 117 VAL A CA 1
ATOM 872 C C . VAL A 1 117 ? -3.820 5.858 10.161 1.00 93.81 117 VAL A C 1
ATOM 874 O O . VAL A 1 117 ? -3.064 5.534 11.077 1.00 93.81 117 VAL A O 1
ATOM 877 N N . VAL A 1 118 ? -3.637 5.482 8.899 1.00 96.75 118 VAL A N 1
ATOM 878 C CA . VAL A 1 118 ? -2.453 4.779 8.414 1.00 96.75 118 VAL A CA 1
ATOM 879 C C . VAL A 1 118 ? -1.452 5.833 7.953 1.00 96.75 118 VAL A C 1
ATOM 881 O O . VAL A 1 118 ? -1.683 6.544 6.978 1.00 96.75 118 VAL A O 1
ATOM 884 N N . ASN A 1 119 ? -0.343 5.960 8.667 1.00 96.94 119 ASN A N 1
ATOM 885 C CA . ASN A 1 119 ? 0.791 6.792 8.290 1.00 96.94 119 ASN A CA 1
ATOM 886 C C . ASN A 1 119 ? 1.815 5.904 7.591 1.00 96.94 119 ASN A C 1
ATOM 888 O O . ASN A 1 119 ? 2.265 4.922 8.173 1.00 96.94 119 ASN A O 1
ATOM 892 N N . THR A 1 120 ? 2.182 6.237 6.360 1.00 97.19 120 THR A N 1
ATOM 893 C CA . THR A 1 120 ? 3.152 5.478 5.563 1.00 97.19 120 THR A CA 1
ATOM 894 C C . THR A 1 120 ? 4.326 6.352 5.155 1.00 97.19 120 THR A C 1
ATOM 896 O O . THR A 1 120 ? 4.162 7.555 4.966 1.00 97.19 120 THR A O 1
ATOM 899 N N . THR A 1 121 ? 5.489 5.732 4.998 1.00 95.88 121 THR A N 1
ATOM 900 C CA . THR A 1 121 ? 6.690 6.328 4.403 1.00 95.88 121 THR A CA 1
ATOM 901 C C . THR A 1 121 ? 7.116 5.501 3.193 1.00 95.88 121 THR A C 1
ATOM 903 O O . THR A 1 121 ? 6.642 4.378 3.011 1.00 95.88 121 THR A O 1
ATOM 906 N N . GLU A 1 122 ? 8.043 6.012 2.392 1.00 95.81 122 GLU A N 1
ATOM 907 C CA . GLU A 1 122 ? 8.661 5.269 1.282 1.00 95.81 122 GLU A CA 1
ATOM 908 C C . GLU A 1 122 ? 9.932 4.510 1.692 1.00 95.81 122 GLU A C 1
ATOM 910 O O . GLU A 1 122 ? 10.653 3.995 0.834 1.00 95.81 122 GLU A O 1
ATOM 915 N N . ASN A 1 123 ? 10.223 4.435 2.997 1.00 90.69 123 ASN A N 1
ATOM 916 C CA . ASN A 1 123 ? 11.450 3.840 3.516 1.00 90.69 123 ASN A CA 1
ATOM 917 C C . ASN A 1 123 ? 11.504 2.329 3.239 1.00 90.69 123 ASN A C 1
ATOM 919 O O . ASN A 1 123 ? 10.993 1.510 4.002 1.00 90.69 123 ASN A O 1
ATOM 923 N N . SER A 1 124 ? 12.111 1.967 2.115 1.00 85.38 124 SER A N 1
ATOM 924 C CA . SER A 1 124 ? 12.382 0.591 1.714 1.00 85.38 124 SER A CA 1
ATOM 925 C C . SER A 1 124 ? 13.557 0.589 0.743 1.00 85.38 124 SER A C 1
ATOM 927 O O . SER A 1 124 ? 13.572 1.360 -0.209 1.00 85.38 124 SER A O 1
ATOM 929 N N . GLY A 1 125 ? 14.570 -0.248 0.979 1.00 86.44 125 GLY A N 1
ATOM 930 C CA . GLY A 1 125 ? 15.861 -0.189 0.276 1.00 86.44 125 GLY A CA 1
ATOM 931 C C . GLY A 1 125 ? 15.766 -0.071 -1.253 1.00 86.44 125 GLY A C 1
ATOM 932 O O . GLY A 1 125 ? 15.862 1.021 -1.815 1.00 86.44 125 GLY A O 1
ATOM 933 N N . HIS A 1 126 ? 15.638 -1.192 -1.967 1.00 89.75 126 HIS A N 1
ATOM 934 C CA . HIS A 1 126 ? 15.517 -1.157 -3.430 1.00 89.75 126 HIS A CA 1
ATOM 935 C C . HIS A 1 126 ? 14.102 -0.823 -3.903 1.00 89.75 126 HIS A C 1
ATOM 937 O O . HIS A 1 126 ? 13.973 -0.103 -4.887 1.00 89.75 126 HIS A O 1
ATOM 943 N N . TYR A 1 127 ? 13.056 -1.257 -3.196 1.00 94.25 127 TYR A N 1
ATOM 944 C CA . TYR A 1 127 ? 11.674 -0.947 -3.585 1.00 94.25 127 TYR A CA 1
ATOM 945 C C . TYR A 1 127 ? 11.294 0.528 -3.394 1.00 94.25 127 TYR A C 1
ATOM 947 O O . TYR A 1 127 ? 10.392 1.014 -4.072 1.00 94.25 127 TYR A O 1
ATOM 955 N N . GLY A 1 128 ? 12.007 1.276 -2.548 1.00 92.00 128 GLY A N 1
ATOM 956 C CA . GLY A 1 128 ? 11.777 2.707 -2.350 1.00 92.00 128 GLY A CA 1
ATOM 957 C C . GLY A 1 128 ? 12.176 3.526 -3.574 1.00 92.00 128 GLY A C 1
ATOM 958 O O . GLY A 1 128 ? 11.653 4.610 -3.807 1.00 92.00 128 GLY A O 1
ATOM 959 N N . LYS A 1 129 ? 13.055 2.975 -4.419 1.00 91.94 129 LYS A N 1
ATOM 960 C CA . LYS A 1 129 ? 13.468 3.594 -5.685 1.00 91.94 129 LYS A CA 1
ATOM 961 C C . LYS A 1 129 ? 12.389 3.507 -6.767 1.00 91.94 129 LYS A C 1
ATOM 963 O O . LYS A 1 129 ? 12.472 4.249 -7.739 1.00 91.94 129 LYS A O 1
ATOM 968 N N . ASN A 1 130 ? 11.397 2.631 -6.599 1.00 94.44 130 ASN A N 1
ATOM 969 C CA . ASN A 1 130 ? 10.346 2.403 -7.591 1.00 94.44 130 ASN A CA 1
ATOM 970 C C . ASN A 1 130 ? 9.168 3.388 -7.436 1.00 94.44 130 ASN A C 1
ATOM 972 O O . ASN A 1 130 ? 8.245 3.376 -8.249 1.00 94.44 130 ASN A O 1
ATOM 976 N N . TRP A 1 131 ? 9.169 4.245 -6.405 1.00 95.38 131 TRP A N 1
ATOM 977 C CA . TRP A 1 131 ? 8.120 5.247 -6.209 1.00 95.38 131 TRP A CA 1
ATOM 978 C C . TRP A 1 131 ? 8.190 6.368 -7.252 1.00 95.38 131 TRP A C 1
ATOM 980 O O . TRP A 1 131 ? 9.052 7.250 -7.196 1.00 95.38 131 TRP A O 1
ATOM 990 N N . THR A 1 132 ? 7.206 6.403 -8.150 1.00 94.44 132 THR A N 1
ATOM 991 C CA . THR A 1 132 ? 6.951 7.532 -9.060 1.00 94.44 132 THR A CA 1
ATOM 992 C C . THR A 1 132 ? 5.749 8.358 -8.585 1.00 94.44 132 THR A C 1
ATOM 994 O O . THR A 1 132 ? 4.958 7.880 -7.764 1.00 94.44 132 THR A O 1
ATOM 997 N N . PRO A 1 133 ? 5.575 9.611 -9.051 1.00 94.81 133 PRO A N 1
ATOM 998 C CA . PRO A 1 133 ? 4.369 10.392 -8.770 1.00 94.81 133 PRO A CA 1
ATOM 999 C C . PRO A 1 133 ? 3.069 9.647 -9.112 1.00 94.81 133 PRO A C 1
ATOM 1001 O O . PRO A 1 133 ? 2.126 9.681 -8.317 1.00 94.81 133 PRO A O 1
ATOM 1004 N N . GLU A 1 134 ? 3.034 8.915 -10.228 1.00 95.19 134 GLU A N 1
ATOM 1005 C CA . GLU A 1 134 ? 1.857 8.141 -10.637 1.00 95.19 134 GLU A CA 1
ATOM 1006 C C . GLU A 1 134 ? 1.572 6.983 -9.674 1.00 95.19 134 GLU A C 1
ATOM 1008 O O . GLU A 1 134 ? 0.435 6.823 -9.223 1.00 95.19 134 GLU A O 1
ATOM 1013 N N . VAL A 1 135 ? 2.599 6.216 -9.283 1.00 96.06 135 VAL A N 1
ATOM 1014 C CA . VAL A 1 135 ? 2.431 5.103 -8.332 1.00 96.06 135 VAL A CA 1
ATOM 1015 C C . VAL A 1 135 ? 1.993 5.614 -6.957 1.00 96.06 135 VAL A C 1
ATOM 1017 O O . VAL A 1 135 ? 1.112 5.018 -6.334 1.00 96.06 135 VAL A O 1
ATOM 1020 N N . ARG A 1 136 ? 2.522 6.758 -6.498 1.00 96.88 136 ARG A N 1
ATOM 1021 C CA . ARG A 1 136 ? 2.068 7.423 -5.259 1.00 96.88 136 ARG A CA 1
ATOM 1022 C C . ARG A 1 136 ? 0.587 7.771 -5.318 1.00 96.88 136 ARG A C 1
ATOM 1024 O O . ARG A 1 136 ? -0.144 7.535 -4.353 1.00 96.88 136 ARG A O 1
ATOM 1031 N N . GLN A 1 137 ? 0.139 8.353 -6.427 1.00 96.44 137 GLN A N 1
ATOM 1032 C CA . GLN A 1 137 ? -1.263 8.715 -6.602 1.00 96.44 137 GLN A CA 1
ATOM 1033 C C . GLN A 1 137 ? -2.150 7.468 -6.629 1.00 96.44 137 GLN A C 1
ATOM 1035 O O . GLN A 1 137 ? -3.158 7.424 -5.922 1.00 96.44 137 GLN A O 1
ATOM 1040 N N . GLN A 1 138 ? -1.749 6.437 -7.372 1.00 97.44 138 GLN A N 1
ATOM 1041 C CA . GLN A 1 138 ? -2.466 5.168 -7.443 1.00 97.44 138 GLN A CA 1
ATOM 1042 C C . GLN A 1 138 ? -2.592 4.506 -6.065 1.00 97.44 138 GLN A C 1
ATOM 1044 O O . GLN A 1 138 ? -3.690 4.122 -5.667 1.00 97.44 138 GLN A O 1
ATOM 1049 N N . PHE A 1 139 ? -1.495 4.432 -5.309 1.00 97.62 139 PHE A N 1
ATOM 1050 C CA . PHE A 1 139 ? -1.466 3.907 -3.945 1.00 97.62 139 PHE A CA 1
ATOM 1051 C C . PHE A 1 139 ? -2.449 4.644 -3.023 1.00 97.62 139 PHE A C 1
ATOM 1053 O O . PHE A 1 139 ? -3.277 4.017 -2.352 1.00 97.62 139 PHE A O 1
ATOM 1060 N N . LYS A 1 140 ? -2.404 5.985 -3.033 1.00 97.12 140 LYS A N 1
ATOM 1061 C CA . LYS A 1 140 ? -3.303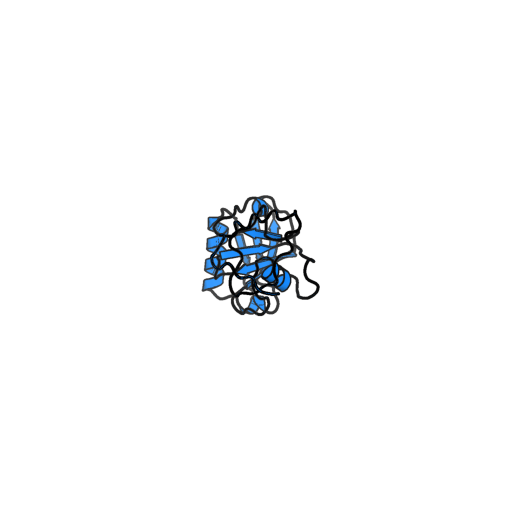 6.826 -2.230 1.00 97.12 140 LYS A CA 1
ATOM 1062 C C . LYS A 1 140 ? -4.766 6.592 -2.590 1.00 97.12 140 LYS A C 1
ATOM 1064 O O . LYS A 1 140 ? -5.594 6.401 -1.695 1.00 97.12 140 LYS A O 1
ATOM 1069 N N . LEU A 1 141 ? -5.083 6.585 -3.885 1.00 97.12 141 LEU A N 1
ATOM 1070 C CA . LEU A 1 141 ? -6.444 6.369 -4.377 1.00 97.12 141 LEU A CA 1
ATOM 1071 C C . LEU A 1 141 ? -6.948 4.970 -4.024 1.00 97.12 141 LEU A C 1
ATOM 1073 O O . LEU A 1 141 ? -8.075 4.835 -3.551 1.00 97.12 141 LEU A O 1
ATOM 1077 N N . PHE A 1 142 ? -6.112 3.944 -4.184 1.00 97.12 142 PHE A N 1
ATOM 1078 C CA . PHE A 1 142 ? -6.471 2.571 -3.861 1.00 97.12 142 PHE A CA 1
ATOM 1079 C C . PHE A 1 142 ? -6.850 2.418 -2.382 1.00 97.12 142 PHE A C 1
ATOM 1081 O O . PHE A 1 142 ? -7.962 1.977 -2.083 1.00 97.12 142 PHE A O 1
ATOM 1088 N N . LEU A 1 143 ? -5.996 2.842 -1.447 1.00 96.62 143 LEU A N 1
ATOM 1089 C CA . LEU A 1 143 ? -6.302 2.719 -0.016 1.00 96.62 143 LEU A CA 1
ATOM 1090 C C . LEU A 1 143 ? -7.492 3.592 0.402 1.00 96.62 143 LEU A C 1
ATOM 1092 O O . LEU A 1 143 ? -8.365 3.132 1.143 1.00 96.62 143 LEU A O 1
ATOM 1096 N N . THR A 1 144 ? -7.588 4.812 -0.128 1.00 96.25 144 THR A N 1
ATOM 1097 C CA . THR A 1 144 ? -8.734 5.693 0.147 1.00 96.25 144 THR A CA 1
ATOM 1098 C C . THR A 1 144 ? -10.039 5.079 -0.364 1.00 96.25 144 THR A C 1
ATOM 1100 O O . THR A 1 144 ? -11.040 5.100 0.350 1.00 96.25 144 THR A O 1
ATOM 1103 N N . SER A 1 145 ? -10.030 4.429 -1.536 1.00 96.06 145 SER A N 1
ATOM 1104 C CA . SER A 1 145 ? -11.205 3.722 -2.077 1.00 96.06 145 SER A CA 1
ATOM 1105 C C . SER A 1 145 ? -11.660 2.554 -1.195 1.00 96.06 145 SER A C 1
ATOM 1107 O O . SER A 1 145 ? -12.836 2.197 -1.179 1.00 96.06 145 SER A O 1
ATOM 1109 N N . LYS A 1 146 ? -10.747 1.987 -0.396 1.00 95.31 146 LYS A N 1
ATOM 1110 C CA . LYS A 1 146 ? -11.041 0.958 0.613 1.00 95.31 146 LYS A CA 1
ATOM 1111 C C . LYS A 1 146 ? -11.526 1.544 1.950 1.00 95.31 146 LYS A C 1
ATOM 1113 O O . LYS A 1 146 ? -11.782 0.804 2.912 1.00 95.31 146 LYS A O 1
ATOM 1118 N N . GLY A 1 147 ? -11.689 2.865 2.023 1.00 95.56 147 GLY A N 1
ATOM 1119 C CA . GLY A 1 147 ? -12.107 3.595 3.216 1.00 95.56 147 GLY A CA 1
ATOM 1120 C C . GLY A 1 147 ? -11.008 3.687 4.274 1.00 95.56 147 GLY A C 1
ATOM 1121 O O . GLY A 1 147 ? -11.316 3.672 5.465 1.00 95.56 147 GLY A O 1
ATOM 1122 N N . ILE A 1 148 ? -9.739 3.702 3.857 1.00 96.31 148 ILE A N 1
ATOM 1123 C CA . ILE A 1 148 ? -8.588 3.895 4.742 1.00 96.31 148 ILE A CA 1
ATOM 1124 C C . ILE A 1 148 ? -8.223 5.377 4.779 1.00 96.31 148 ILE A C 1
ATOM 1126 O O . ILE A 1 148 ? -8.024 6.001 3.739 1.00 96.31 148 ILE A O 1
ATOM 1130 N N . LYS A 1 149 ? -8.100 5.933 5.987 1.00 95.69 149 LYS A N 1
ATOM 1131 C CA . LYS A 1 149 ? -7.522 7.264 6.195 1.00 95.69 149 LYS A CA 1
ATOM 1132 C C . LYS A 1 149 ? -6.005 7.142 6.103 1.00 95.69 149 LYS A C 1
ATOM 1134 O O . LYS A 1 149 ? -5.417 6.393 6.881 1.00 95.69 149 LYS A O 1
ATOM 1139 N N . LEU A 1 150 ? -5.392 7.852 5.162 1.00 96.06 150 LEU A N 1
ATOM 1140 C CA . LEU A 1 150 ? -3.984 7.688 4.813 1.00 96.06 150 LEU A CA 1
ATOM 1141 C C . LEU A 1 150 ? -3.239 9.024 4.851 1.00 96.06 150 LEU A C 1
ATOM 1143 O O . LEU A 1 150 ? -3.651 9.984 4.203 1.00 96.06 150 LEU A O 1
ATOM 1147 N N . THR A 1 151 ? -2.085 9.025 5.511 1.00 95.75 151 THR A N 1
ATOM 1148 C CA . THR A 1 151 ? -1.025 10.018 5.308 1.00 95.75 151 THR A CA 1
ATOM 1149 C C . THR A 1 151 ? 0.184 9.301 4.716 1.00 95.75 151 THR A C 1
ATOM 1151 O O . THR A 1 151 ? 0.539 8.209 5.161 1.00 95.75 151 THR A O 1
ATOM 1154 N N . HIS A 1 152 ? 0.813 9.893 3.704 1.00 96.25 152 HIS A N 1
ATOM 1155 C CA . HIS A 1 152 ? 1.955 9.297 3.016 1.00 96.25 152 HIS A CA 1
ATOM 1156 C C . HIS A 1 152 ? 3.085 10.316 2.890 1.00 96.25 152 HIS A C 1
ATOM 1158 O O . HIS A 1 152 ? 2.902 11.357 2.254 1.00 96.25 152 HIS A O 1
ATOM 1164 N N . GLU A 1 153 ? 4.214 10.006 3.516 1.00 94.50 153 GLU A N 1
ATOM 1165 C CA . GLU A 1 153 ? 5.443 10.790 3.491 1.00 94.50 153 GLU A CA 1
ATOM 1166 C C . GLU A 1 153 ? 6.341 10.306 2.353 1.00 94.50 153 GLU A C 1
ATOM 1168 O O . GLU A 1 153 ? 6.733 9.138 2.305 1.00 94.50 153 GLU A O 1
ATOM 1173 N N . VAL A 1 154 ? 6.651 11.225 1.439 1.00 91.25 154 VAL A N 1
ATOM 1174 C CA . VAL A 1 154 ? 7.585 10.978 0.340 1.00 91.25 154 VAL A CA 1
ATOM 1175 C C . VAL A 1 154 ? 8.998 11.008 0.895 1.00 91.25 154 VAL A C 1
ATOM 1177 O O . VAL A 1 154 ? 9.338 11.908 1.665 1.00 91.25 154 VAL A O 1
ATOM 1180 N N . TRP A 1 155 ? 9.838 10.060 0.484 1.00 76.94 155 TRP A N 1
ATOM 1181 C CA . TRP A 1 155 ? 11.236 10.105 0.881 1.00 76.94 155 TRP A CA 1
ATOM 1182 C C . TRP A 1 155 ? 11.948 11.215 0.102 1.00 76.94 155 TRP A C 1
ATOM 1184 O O . TRP A 1 155 ? 12.260 11.070 -1.081 1.00 76.94 155 TRP A O 1
ATOM 1194 N N . SER A 1 156 ? 12.197 12.343 0.768 1.00 61.09 156 SER A N 1
ATOM 1195 C CA . SER A 1 156 ? 13.136 13.347 0.271 1.00 61.09 156 SER A CA 1
ATOM 1196 C C . SER A 1 156 ? 14.556 12.832 0.477 1.00 61.09 156 SER A C 1
ATOM 1198 O O . SER A 1 156 ? 14.973 12.586 1.609 1.00 61.09 156 SER A O 1
ATOM 1200 N N . LYS A 1 157 ? 15.268 12.635 -0.632 1.00 50.75 157 LYS A N 1
ATOM 1201 C CA . LYS A 1 157 ? 16.729 12.548 -0.633 1.00 50.75 157 LYS A CA 1
ATOM 1202 C C . LYS A 1 157 ? 17.341 13.923 -0.426 1.00 50.75 157 LYS A C 1
ATOM 1204 O O . LYS A 1 157 ? 16.737 14.896 -0.933 1.00 50.75 157 LYS A O 1
#

Radius of gyration: 19.86 Å; chains: 1; bounding box: 29×78×43 Å

pLDDT: mean 81.38, std 21.97, range [27.42, 97.88]

Foldseek 3Di:
DDDDDDDDDDPPPPPPPDDDDCPDDFLPDQDFDLDDPDQFLDPFKGKDFPPDACVCVQPDADFFWKWKAALVGRMIMIGADDSDPDDDRHLVRCRRRSHHSPDQQMFIWTWGADPQAIETERPDDRRSVNDDPVVVVSNVCSCVVSVGHYDYHYDDD

Sequence (157 aa):
MVEYYPTGAAKKTLIHIVSPDAKLSAPTSEQAIKSWKGSGPLLGVIAINKETSASALKNYNGKGVEFIFDPKSNTFAFGNISAFKHGSPHEQLVQSIGINRSNNFTVGGTMVVKNGVVNTTENSGHYGKNWTPEVRQQFKLFLTSKGIKLTHEVWSK